Protein AF-A0A2S1JPL6-F1 (afdb_monomer_lite)

Foldseek 3Di:
DVCVVVVVVVVVVVVVVVVVVVVCCCQQCQQLVVLCVVCVVPDDDDSPDPSSNVSSVVVVVVVVVVVVVVVVVVVLVVLVVVLVVVVWDQDPVVRDTHDD

Sequence (100 aa):
MLIDEIGIGIFGAIFRFLGWILFEVIIEVLIKGLGYLICRPFKKVDIDGTFCIVLGLIAWVIILISVILVTDWASKNIDIDSCLDDGGLFNYQSSICEYE

pLDDT: mean 91.24, std 6.58, range [62.56, 98.12]

Secondary structure (DSSP, 8-state):
-HHHHHHHHHHHHHHHHHHHHHHHIIIIIIIIIHHHHHHTTTS---TTSHHHHHHHHHHHHHHHHHHHHHHHHHHHHHHHHHHHHTT-EEETTTTEEE--

Structure (mmCIF, N/CA/C/O backbone):
data_AF-A0A2S1JPL6-F1
#
_entry.id   AF-A0A2S1JPL6-F1
#
loop_
_atom_site.group_PDB
_atom_site.id
_atom_site.type_symbol
_atom_site.label_atom_id
_atom_site.label_alt_id
_atom_site.label_comp_id
_atom_site.label_asym_id
_atom_site.label_entity_id
_atom_site.label_seq_id
_atom_site.pdbx_PDB_ins_code
_atom_site.Cartn_x
_atom_site.Cartn_y
_atom_site.Cartn_z
_atom_site.occupancy
_atom_site.B_iso_or_equiv
_atom_site.auth_seq_id
_atom_site.auth_comp_id
_atom_site.auth_asym_id
_atom_site.auth_atom_id
_atom_site.pdbx_PDB_model_num
ATOM 1 N N . MET A 1 1 ? -39.349 5.298 -18.303 1.00 62.56 1 MET A N 1
ATOM 2 C CA . MET A 1 1 ? -39.780 6.263 -17.266 1.00 62.56 1 MET A CA 1
ATOM 3 C C . MET A 1 1 ? -39.904 5.620 -15.890 1.00 62.56 1 MET A C 1
ATOM 5 O O . MET A 1 1 ? -39.039 5.884 -15.078 1.00 62.56 1 MET A O 1
ATOM 9 N N . LEU A 1 2 ? -40.872 4.732 -15.616 1.00 66.75 2 LEU A N 1
ATOM 10 C CA . LEU A 1 2 ? -41.044 4.164 -14.259 1.00 66.75 2 LEU A CA 1
ATOM 11 C C . LEU A 1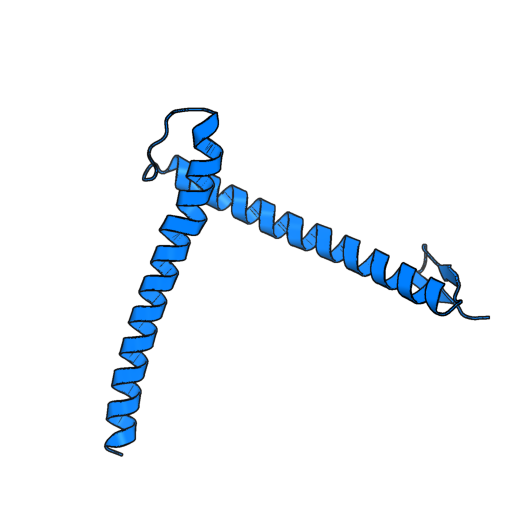 2 ? -39.934 3.161 -13.861 1.00 66.75 2 LEU A C 1
ATOM 13 O O . LEU A 1 2 ? -39.537 3.086 -12.704 1.00 66.75 2 LEU A O 1
ATOM 17 N N . ILE A 1 3 ? -39.386 2.428 -14.837 1.00 71.88 3 ILE A N 1
ATOM 18 C 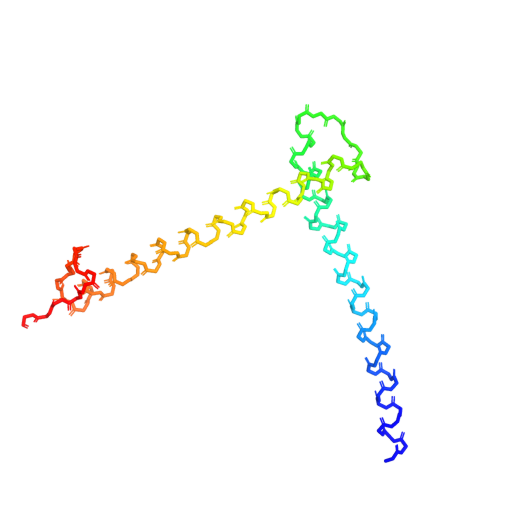CA . ILE A 1 3 ? -38.272 1.482 -14.635 1.00 71.88 3 ILE A CA 1
ATOM 19 C C . ILE A 1 3 ? -36.943 2.228 -14.416 1.00 71.88 3 ILE A C 1
ATOM 21 O O . ILE A 1 3 ? -36.131 1.794 -13.605 1.00 71.88 3 ILE A O 1
ATOM 25 N N . ASP A 1 4 ? -36.743 3.368 -15.083 1.00 73.50 4 ASP A N 1
ATOM 26 C CA . ASP A 1 4 ? -35.512 4.165 -14.968 1.00 73.50 4 ASP A CA 1
ATOM 27 C C . ASP A 1 4 ? -35.410 4.831 -13.587 1.00 73.50 4 ASP A C 1
ATOM 29 O O . ASP A 1 4 ? -34.349 4.844 -12.970 1.00 73.50 4 ASP A O 1
ATOM 33 N N . GLU A 1 5 ? -36.534 5.318 -13.060 1.00 74.81 5 GLU A N 1
ATOM 34 C CA . GLU A 1 5 ? -36.605 5.989 -11.759 1.00 74.81 5 GLU A CA 1
ATOM 35 C C . GLU A 1 5 ? -36.415 5.007 -10.586 1.00 74.81 5 GLU A C 1
ATOM 37 O O . GLU A 1 5 ? -35.669 5.285 -9.644 1.00 74.81 5 GLU A O 1
ATOM 42 N N . ILE A 1 6 ? -36.995 3.803 -10.687 1.00 76.81 6 ILE A N 1
ATOM 43 C CA . ILE A 1 6 ? -36.756 2.707 -9.732 1.00 76.81 6 ILE A CA 1
ATOM 44 C C . ILE A 1 6 ? -35.318 2.181 -9.855 1.00 76.81 6 ILE A C 1
ATOM 46 O O . ILE A 1 6 ? -34.664 1.917 -8.844 1.00 76.81 6 ILE A O 1
ATOM 50 N N . GLY A 1 7 ? -34.810 2.058 -11.085 1.00 78.75 7 GLY A N 1
ATOM 51 C CA . GLY A 1 7 ? -33.456 1.593 -11.369 1.00 78.75 7 GLY A CA 1
ATOM 52 C C . GLY A 1 7 ? -32.400 2.466 -10.701 1.00 78.75 7 GLY A C 1
ATOM 53 O O . GLY A 1 7 ? -31.558 1.945 -9.976 1.00 78.75 7 GLY A O 1
ATOM 54 N N . ILE A 1 8 ? -32.489 3.791 -10.855 1.00 83.25 8 ILE A N 1
ATOM 55 C CA . ILE A 1 8 ? -31.543 4.747 -10.256 1.00 83.25 8 ILE A CA 1
ATOM 56 C C . ILE A 1 8 ? -31.570 4.680 -8.720 1.00 83.25 8 ILE A C 1
ATOM 58 O O . ILE A 1 8 ? -30.511 4.677 -8.087 1.00 83.25 8 ILE A O 1
ATOM 62 N N . GLY A 1 9 ? -32.757 4.576 -8.112 1.00 85.12 9 GLY A N 1
ATOM 63 C CA . GLY A 1 9 ? -32.897 4.484 -6.656 1.00 85.12 9 GLY A CA 1
ATOM 64 C C . GLY A 1 9 ? -32.252 3.225 -6.066 1.00 85.12 9 GLY A C 1
ATOM 65 O O . GLY A 1 9 ? -31.486 3.308 -5.103 1.00 85.12 9 GLY A O 1
ATOM 66 N N . ILE A 1 10 ? -32.509 2.062 -6.673 1.00 90.69 10 ILE A N 1
ATOM 67 C CA . ILE A 1 10 ? -31.941 0.780 -6.226 1.00 90.69 10 ILE A CA 1
ATOM 68 C C . ILE A 1 10 ? -30.425 0.756 -6.443 1.00 90.69 10 ILE A C 1
ATOM 70 O O . ILE A 1 10 ? -29.680 0.355 -5.548 1.00 90.69 10 ILE A O 1
ATOM 74 N N . PHE A 1 11 ? -29.948 1.231 -7.595 1.00 90.69 11 PHE A N 1
ATOM 75 C CA . PHE A 1 11 ? -28.517 1.276 -7.896 1.00 90.69 11 PHE A CA 1
ATOM 76 C C . PHE A 1 11 ? -27.762 2.185 -6.918 1.00 90.69 11 PHE A C 1
ATOM 78 O O . PHE A 1 11 ? -26.701 1.813 -6.416 1.00 90.69 11 PHE A O 1
ATOM 85 N N . GLY A 1 12 ? -28.338 3.341 -6.572 1.00 91.19 12 GLY A N 1
ATOM 86 C CA . GLY A 1 12 ? -27.778 4.243 -5.566 1.00 91.19 12 GLY A CA 1
ATOM 87 C C . GLY A 1 12 ? -27.670 3.599 -4.180 1.00 91.19 12 GLY A C 1
ATOM 88 O O . GLY A 1 12 ? -26.648 3.745 -3.506 1.00 91.19 12 GLY A O 1
ATOM 89 N N . ALA A 1 13 ? -28.687 2.840 -3.764 1.00 92.62 13 ALA A N 1
ATOM 90 C CA . ALA A 1 13 ? -28.661 2.113 -2.496 1.00 92.62 13 ALA A CA 1
ATOM 91 C C . ALA A 1 13 ? -27.578 1.020 -2.475 1.00 92.62 13 ALA A C 1
ATOM 93 O O . ALA A 1 13 ? -26.823 0.929 -1.505 1.00 92.62 13 ALA A O 1
ATOM 94 N N . ILE A 1 14 ? -27.455 0.244 -3.559 1.00 95.00 14 ILE A N 1
ATOM 95 C CA . ILE A 1 14 ? -26.429 -0.800 -3.698 1.00 95.00 14 ILE A CA 1
ATOM 96 C C . ILE A 1 14 ? -25.030 -0.188 -3.628 1.00 95.00 14 ILE A C 1
ATOM 98 O O . ILE A 1 14 ? -24.200 -0.671 -2.863 1.00 95.00 14 ILE A O 1
ATOM 102 N N . PHE A 1 15 ? -24.761 0.894 -4.361 1.00 94.31 15 PHE A N 1
ATOM 103 C CA . PHE A 1 15 ? -23.448 1.541 -4.328 1.00 94.31 15 PHE A CA 1
ATOM 104 C C . PHE A 1 15 ? -23.102 2.128 -2.966 1.00 94.31 15 PHE A C 1
ATOM 106 O O . PHE A 1 15 ? -21.953 2.042 -2.542 1.00 94.31 15 PHE A O 1
ATOM 113 N N . ARG A 1 16 ? -24.078 2.699 -2.254 1.00 93.56 16 ARG A N 1
ATOM 114 C CA . ARG A 1 16 ? -23.855 3.204 -0.896 1.00 93.56 16 ARG A CA 1
ATOM 115 C C . ARG A 1 16 ? -23.512 2.074 0.070 1.00 93.56 16 ARG A C 1
ATOM 117 O O . ARG A 1 16 ? -22.610 2.228 0.887 1.00 93.56 16 ARG A O 1
ATOM 124 N N . PHE A 1 17 ? -24.209 0.948 -0.049 1.00 95.44 17 PHE A N 1
ATOM 125 C CA . PHE A 1 17 ? -23.932 -0.243 0.743 1.00 95.44 17 PHE A CA 1
ATOM 126 C C . PHE A 1 17 ? -22.557 -0.838 0.415 1.00 95.44 17 PHE A C 1
ATOM 128 O O . PHE A 1 17 ? -21.778 -1.108 1.325 1.00 95.44 17 PHE A O 1
ATOM 135 N N . LEU A 1 18 ? -22.217 -0.957 -0.873 1.00 95.62 18 LEU A N 1
ATOM 136 C CA . LEU A 1 18 ? -20.896 -1.411 -1.311 1.00 95.62 18 LEU A CA 1
ATOM 137 C C . LEU A 1 18 ? -19.793 -0.483 -0.807 1.00 95.62 18 LEU A C 1
ATOM 139 O O . LEU A 1 18 ? -18.797 -0.957 -0.280 1.00 95.62 18 LEU A O 1
ATOM 143 N N . GLY A 1 19 ? -19.969 0.830 -0.954 1.00 94.06 19 GLY A N 1
ATOM 144 C CA . GLY A 1 19 ? -19.003 1.821 -0.491 1.00 94.06 19 GLY A CA 1
ATOM 145 C C . GLY A 1 19 ? -18.787 1.750 1.017 1.00 94.06 19 GLY A C 1
ATOM 146 O O . GLY A 1 19 ? -17.651 1.838 1.470 1.00 94.06 19 GLY A O 1
ATOM 147 N N . TRP A 1 20 ? -19.856 1.530 1.785 1.00 95.56 20 TRP A N 1
ATOM 148 C CA . TRP A 1 20 ? -19.768 1.338 3.229 1.00 95.56 20 TRP A CA 1
ATOM 149 C C . TRP A 1 20 ? -18.992 0.067 3.597 1.00 95.56 20 TRP A C 1
ATOM 151 O O . TRP A 1 20 ? -18.030 0.163 4.355 1.00 95.56 20 TRP A O 1
ATOM 161 N N . ILE A 1 21 ? -19.321 -1.081 2.989 1.00 95.69 21 ILE A N 1
ATOM 162 C CA . ILE A 1 21 ? -18.583 -2.338 3.206 1.00 95.69 21 ILE A CA 1
ATOM 163 C C . ILE A 1 21 ? -17.117 -2.186 2.812 1.00 95.69 21 ILE A C 1
ATOM 165 O O . ILE A 1 21 ? -16.233 -2.584 3.561 1.00 95.69 21 ILE A O 1
ATOM 169 N N . LEU A 1 22 ? -16.843 -1.623 1.634 1.00 94.75 22 LEU A N 1
ATOM 170 C CA . LEU A 1 22 ? -15.477 -1.434 1.157 1.00 94.75 22 LEU A CA 1
ATOM 171 C C . LEU A 1 22 ? -14.694 -0.547 2.118 1.00 94.75 22 LEU A C 1
ATOM 173 O O . LEU A 1 22 ? -13.570 -0.885 2.470 1.00 94.75 22 LEU A O 1
ATOM 177 N N . PHE A 1 23 ? -15.288 0.554 2.575 1.00 94.69 23 PHE A N 1
ATOM 178 C CA . PHE A 1 23 ? -14.646 1.441 3.534 1.00 94.69 23 PHE A CA 1
ATOM 179 C C . PHE A 1 23 ? -14.346 0.724 4.854 1.00 94.69 23 PHE A C 1
ATOM 181 O O . PHE A 1 23 ? -13.228 0.811 5.354 1.00 94.69 23 PHE A O 1
ATOM 188 N N . GLU A 1 24 ? -15.303 -0.028 5.389 1.00 94.94 24 GLU A N 1
ATOM 189 C CA . GLU A 1 24 ? -15.126 -0.785 6.628 1.00 94.94 24 GLU A CA 1
ATOM 190 C C . GLU A 1 24 ? -14.040 -1.858 6.487 1.00 94.94 24 GLU A C 1
ATOM 192 O O . GLU A 1 24 ? -13.138 -1.937 7.315 1.00 94.94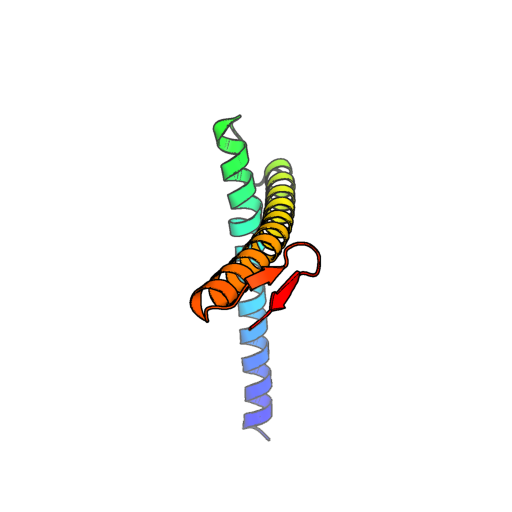 24 GLU A O 1
ATOM 197 N N . VAL A 1 25 ? -14.033 -2.612 5.385 1.00 95.56 25 VAL A N 1
ATOM 198 C CA . VAL A 1 25 ? -12.992 -3.611 5.098 1.00 95.56 25 VAL A CA 1
ATOM 199 C C . VAL A 1 25 ? -11.617 -2.956 4.950 1.00 95.56 25 VAL A C 1
ATOM 201 O O . VAL A 1 25 ? -10.633 -3.453 5.502 1.00 95.56 25 VAL A O 1
ATOM 204 N N . ILE A 1 26 ? -11.522 -1.832 4.237 1.00 94.62 26 ILE A N 1
ATOM 205 C CA . ILE A 1 26 ? -10.254 -1.118 4.052 1.00 94.62 26 ILE A CA 1
ATOM 206 C C . ILE A 1 26 ? -9.726 -0.613 5.400 1.00 94.62 26 ILE A C 1
ATOM 208 O O . ILE A 1 26 ? -8.557 -0.817 5.724 1.00 94.62 26 ILE A O 1
ATOM 212 N N . ILE A 1 27 ? -10.565 0.027 6.210 1.00 93.38 27 ILE A N 1
ATOM 213 C CA . ILE A 1 27 ? -10.115 0.627 7.466 1.00 93.38 27 ILE A CA 1
ATOM 214 C C . ILE A 1 27 ? -9.854 -0.438 8.538 1.00 93.38 27 ILE A C 1
ATOM 216 O O . ILE A 1 27 ? -8.767 -0.466 9.118 1.00 93.38 27 ILE A O 1
ATOM 220 N N . GLU A 1 28 ? -10.814 -1.322 8.799 1.00 93.62 28 GLU A N 1
ATOM 221 C CA . GLU A 1 28 ? -10.733 -2.297 9.892 1.00 93.62 28 GLU A CA 1
ATOM 222 C C . GLU A 1 28 ? -9.782 -3.449 9.561 1.00 93.62 28 GLU A C 1
ATOM 224 O O . GLU A 1 28 ? -8.918 -3.812 10.360 1.00 93.62 28 GLU A O 1
ATOM 229 N N . VAL A 1 29 ? -9.886 -4.021 8.361 1.00 93.00 29 VAL A N 1
ATOM 230 C CA . VAL A 1 29 ? -9.111 -5.220 8.019 1.00 93.00 29 VAL A CA 1
ATOM 231 C C . VAL A 1 29 ? -7.759 -4.845 7.423 1.00 93.00 29 VAL A C 1
ATOM 233 O O . VAL A 1 29 ? -6.729 -5.321 7.903 1.00 93.00 29 VAL A O 1
ATOM 236 N N . LEU A 1 30 ? -7.731 -3.985 6.400 1.00 94.81 30 LEU A N 1
ATOM 237 C CA . LEU A 1 30 ? -6.478 -3.695 5.694 1.00 94.81 30 LEU A CA 1
ATOM 238 C C . LEU A 1 30 ? -5.564 -2.757 6.477 1.00 94.81 30 LEU A C 1
ATOM 240 O O . LEU A 1 30 ? -4.361 -2.997 6.518 1.00 94.81 30 LEU A O 1
ATOM 244 N N . ILE A 1 31 ? -6.091 -1.691 7.082 1.00 95.75 31 ILE A N 1
ATOM 245 C CA . ILE A 1 31 ? -5.261 -0.714 7.797 1.00 95.75 31 ILE A CA 1
ATOM 246 C C . ILE A 1 31 ? -5.034 -1.166 9.241 1.00 95.75 31 ILE A C 1
ATOM 248 O O . ILE A 1 31 ? -3.897 -1.465 9.613 1.00 95.75 31 ILE A O 1
ATOM 252 N N . LYS A 1 32 ? -6.090 -1.259 10.060 1.00 94.44 32 LYS A N 1
ATOM 253 C CA . LYS A 1 32 ? -5.941 -1.642 11.474 1.00 94.44 32 LYS A CA 1
ATOM 254 C C . LYS A 1 32 ? -5.433 -3.071 11.629 1.00 94.44 32 LYS A C 1
ATOM 256 O O . LYS A 1 32 ? -4.527 -3.291 12.430 1.00 94.44 32 LYS A O 1
ATOM 261 N N . GLY A 1 33 ? -5.956 -4.026 10.857 1.00 94.88 33 GLY A N 1
ATOM 262 C CA . GLY A 1 33 ? -5.509 -5.419 10.901 1.00 94.88 33 GLY A CA 1
ATOM 263 C C . GLY A 1 33 ? -4.020 -5.577 10.581 1.00 94.88 33 GLY A C 1
ATOM 264 O O . GLY A 1 33 ? -3.299 -6.224 11.342 1.00 94.88 33 GLY A O 1
ATOM 265 N N . LEU A 1 34 ? -3.522 -4.925 9.523 1.00 95.81 34 LEU A N 1
ATOM 266 C CA . LEU A 1 34 ? -2.093 -4.939 9.184 1.00 95.81 34 LEU A CA 1
ATOM 267 C C . LEU A 1 34 ? -1.244 -4.270 10.270 1.00 95.81 34 LEU A C 1
ATOM 269 O O . LEU A 1 34 ? -0.237 -4.827 10.706 1.00 95.81 34 LEU A O 1
ATOM 273 N N . GLY A 1 35 ? -1.671 -3.102 10.751 1.00 94.81 35 GLY A N 1
ATOM 274 C CA . GLY A 1 35 ? -0.995 -2.414 11.845 1.00 94.81 35 GLY A CA 1
ATOM 275 C C . GLY A 1 35 ? -0.923 -3.262 13.112 1.00 94.81 35 GLY A C 1
ATOM 276 O O . GLY A 1 35 ? 0.137 -3.371 13.726 1.00 94.81 35 GLY A O 1
ATOM 277 N N . TYR A 1 36 ? -2.014 -3.937 13.468 1.00 95.69 36 TYR A N 1
ATOM 278 C CA . TYR A 1 36 ? -2.064 -4.868 14.588 1.00 95.69 36 TYR A CA 1
ATOM 279 C C . TYR A 1 36 ? -1.118 -6.056 14.387 1.00 95.69 36 TYR A C 1
ATOM 281 O O . TYR A 1 36 ? -0.370 -6.382 15.308 1.00 95.69 36 TYR A O 1
ATOM 289 N N . LEU A 1 37 ? -1.092 -6.669 13.197 1.00 95.38 37 LEU A N 1
ATOM 290 C CA . LEU A 1 37 ? -0.167 -7.763 12.874 1.00 95.38 37 LEU A CA 1
ATOM 291 C C . LEU A 1 37 ? 1.294 -7.347 13.053 1.00 95.38 37 LEU A C 1
ATOM 293 O O . LEU A 1 37 ? 2.079 -8.108 13.61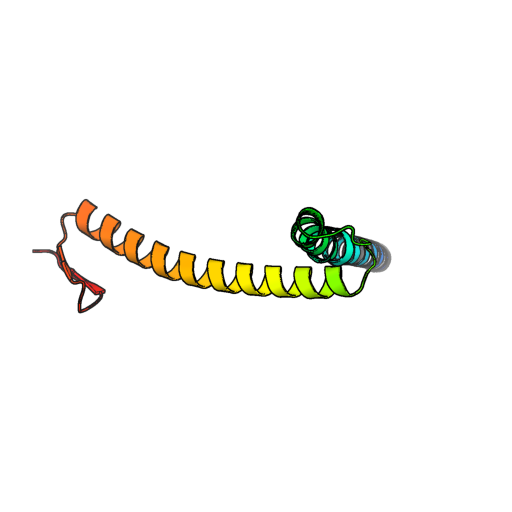4 1.00 95.38 37 LEU A O 1
ATOM 297 N N . ILE A 1 38 ? 1.639 -6.128 12.638 1.00 94.56 38 ILE A N 1
ATOM 298 C CA . ILE A 1 38 ? 2.985 -5.572 12.802 1.00 94.56 38 ILE A CA 1
ATOM 299 C C . ILE A 1 38 ? 3.289 -5.298 14.276 1.00 94.56 38 ILE A C 1
ATOM 301 O O . ILE A 1 38 ? 4.389 -5.582 14.738 1.00 94.56 38 ILE A O 1
ATOM 305 N N . CYS A 1 39 ? 2.337 -4.762 15.039 1.00 93.62 39 CYS A N 1
ATOM 306 C CA . CYS A 1 39 ? 2.574 -4.374 16.429 1.00 93.62 39 CYS A CA 1
ATOM 307 C C . CYS A 1 39 ? 2.594 -5.551 17.413 1.00 93.62 39 CYS A C 1
ATOM 309 O O . CYS A 1 39 ? 3.348 -5.527 18.390 1.00 93.62 39 CYS A O 1
ATOM 311 N N . ARG A 1 40 ? 1.737 -6.554 17.184 1.00 92.12 40 ARG A N 1
ATOM 312 C CA . ARG A 1 40 ? 1.491 -7.688 18.084 1.00 92.12 40 ARG A CA 1
ATOM 313 C C . ARG A 1 40 ? 2.751 -8.435 18.539 1.00 92.12 40 ARG A C 1
ATOM 315 O O . ARG A 1 40 ? 2.795 -8.776 19.721 1.00 92.12 40 ARG A O 1
ATOM 322 N N . PRO A 1 41 ? 3.763 -8.712 17.693 1.00 94.19 41 PRO A N 1
ATOM 323 C CA . PRO A 1 41 ? 4.964 -9.410 18.152 1.00 94.19 41 PRO A CA 1
ATOM 324 C C . PRO A 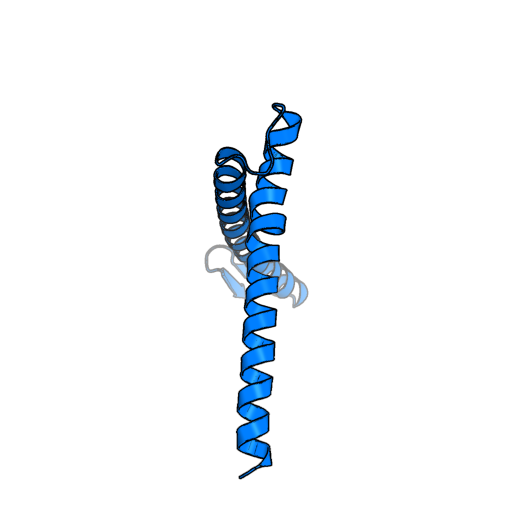1 41 ? 5.824 -8.590 19.124 1.00 94.19 41 PRO A C 1
ATOM 326 O O . PRO A 1 41 ? 6.582 -9.176 19.890 1.00 94.19 41 PRO A O 1
ATOM 329 N N . PHE A 1 42 ? 5.711 -7.258 19.134 1.00 92.25 42 PHE A N 1
ATOM 330 C CA . PHE A 1 42 ? 6.566 -6.396 19.958 1.00 92.25 42 PHE A CA 1
ATOM 331 C C . PHE A 1 42 ? 5.943 -6.033 21.305 1.00 92.25 42 PHE A C 1
ATOM 333 O O . PHE A 1 42 ? 6.659 -5.830 22.283 1.00 92.25 42 PHE A O 1
ATOM 340 N N . LYS A 1 43 ? 4.612 -5.916 21.370 1.00 87.81 43 LYS A N 1
ATOM 341 C CA . LYS A 1 43 ? 3.886 -5.620 22.611 1.00 87.81 43 LYS A CA 1
ATOM 342 C C . LYS A 1 43 ? 2.418 -6.029 22.496 1.00 87.81 43 LYS A C 1
ATOM 344 O O . LYS A 1 43 ? 1.880 -6.178 21.401 1.00 87.81 43 LYS A O 1
ATOM 349 N N . LYS A 1 44 ? 1.732 -6.132 23.637 1.00 89.06 44 LYS A N 1
ATOM 350 C CA . LYS A 1 44 ? 0.268 -6.241 23.657 1.00 89.06 44 LYS A CA 1
ATOM 351 C C . LYS A 1 44 ? -0.328 -4.902 23.218 1.00 89.06 44 LYS A C 1
ATOM 353 O O . LYS A 1 44 ? -0.040 -3.877 23.831 1.00 89.06 44 LYS A O 1
ATOM 358 N N . VAL A 1 45 ? -1.114 -4.908 22.146 1.00 89.06 45 VAL A N 1
ATOM 359 C CA . VAL A 1 45 ? -1.699 -3.695 21.555 1.00 89.06 45 VAL A CA 1
ATOM 360 C C . VAL A 1 45 ? -3.188 -3.918 21.388 1.00 89.06 45 VAL A C 1
ATOM 362 O O . VAL A 1 45 ? -3.616 -5.043 21.130 1.00 89.06 45 VAL A O 1
ATOM 365 N N . ASP A 1 46 ? -3.957 -2.855 21.563 1.00 89.62 46 ASP A N 1
ATOM 366 C CA . ASP A 1 46 ? -5.367 -2.835 21.210 1.00 89.62 46 ASP A CA 1
ATOM 367 C C . ASP A 1 46 ? -5.520 -2.577 19.705 1.00 89.62 46 ASP A C 1
ATOM 369 O O . ASP A 1 46 ? -4.817 -1.725 19.153 1.00 89.62 46 ASP A O 1
ATOM 373 N N . ILE A 1 47 ? -6.410 -3.313 19.039 1.00 87.69 47 ILE A N 1
ATOM 374 C CA . ILE A 1 47 ? -6.645 -3.180 17.595 1.00 87.69 47 ILE A CA 1
ATOM 375 C C . ILE A 1 47 ? -7.251 -1.815 17.250 1.00 87.69 47 ILE A C 1
ATOM 377 O O . ILE A 1 47 ? -6.919 -1.243 16.213 1.00 87.69 47 ILE A O 1
ATOM 381 N N . ASP A 1 48 ? -8.030 -1.248 18.173 1.00 89.31 48 ASP A N 1
ATOM 382 C CA . ASP A 1 48 ? -8.624 0.084 18.047 1.00 89.31 48 ASP A CA 1
ATOM 383 C C . ASP A 1 48 ? -7.687 1.214 18.490 1.00 89.31 48 ASP A C 1
ATOM 385 O O . ASP A 1 48 ? -8.018 2.398 18.397 1.00 89.31 48 ASP A O 1
ATOM 389 N N . GLY A 1 49 ? -6.476 0.876 18.939 1.00 89.06 49 GLY A N 1
ATOM 390 C CA . GLY A 1 49 ? -5.474 1.864 19.300 1.00 89.06 49 GLY A CA 1
ATOM 391 C C . GLY A 1 49 ? -5.006 2.673 18.087 1.00 89.06 49 GLY A C 1
ATOM 392 O O . GLY A 1 49 ? -4.642 2.115 17.050 1.00 89.06 49 GLY A O 1
ATOM 393 N N . THR A 1 50 ? -4.875 3.994 18.248 1.00 90.94 50 THR A N 1
ATOM 394 C CA . THR A 1 50 ? -4.347 4.911 17.216 1.00 90.94 50 THR A CA 1
ATOM 395 C C . THR A 1 50 ? -2.998 4.454 16.649 1.00 90.94 50 THR A C 1
ATOM 397 O O . THR A 1 50 ? -2.698 4.667 15.478 1.00 90.94 50 THR A O 1
ATOM 400 N N . PHE A 1 51 ? -2.189 3.777 17.468 1.00 90.56 51 PHE A N 1
ATOM 401 C CA . PHE A 1 51 ? -0.894 3.230 17.068 1.00 90.56 51 PHE A CA 1
ATOM 402 C C . PHE A 1 51 ? -1.006 2.168 15.958 1.00 90.56 51 PHE A C 1
ATOM 404 O O . PHE A 1 51 ? -0.188 2.171 15.040 1.00 90.56 51 PHE A O 1
ATOM 411 N N . CYS A 1 52 ? -2.031 1.306 16.000 1.00 92.88 52 CYS A N 1
ATOM 412 C CA . CYS A 1 52 ? -2.288 0.307 14.959 1.00 92.88 52 CYS A CA 1
ATOM 413 C C . CYS A 1 52 ? -2.670 0.984 13.641 1.00 92.88 52 CYS A C 1
ATOM 415 O O . CYS A 1 52 ? -2.128 0.632 12.600 1.00 92.88 52 CYS A O 1
ATOM 417 N N . ILE A 1 53 ? -3.521 2.013 13.680 1.00 94.19 53 ILE A N 1
ATOM 418 C CA . ILE A 1 53 ? -3.901 2.768 12.476 1.00 94.19 53 ILE A CA 1
ATOM 419 C C . ILE A 1 53 ? -2.665 3.407 11.831 1.00 94.19 53 ILE A C 1
ATOM 421 O O . ILE A 1 53 ? -2.433 3.237 10.636 1.00 94.19 53 ILE A O 1
ATOM 425 N N . VAL A 1 54 ? -1.843 4.106 12.621 1.00 94.94 54 VAL A N 1
ATOM 426 C CA . VAL A 1 54 ? -0.646 4.798 12.116 1.00 94.94 54 VAL A CA 1
ATOM 427 C C . VAL A 1 54 ? 0.340 3.816 11.486 1.00 94.94 54 VAL A C 1
ATOM 429 O O . VAL A 1 54 ? 0.820 4.060 10.380 1.00 94.94 54 VAL A O 1
ATOM 432 N N . LEU A 1 55 ? 0.624 2.690 12.143 1.00 95.81 55 LEU A N 1
ATOM 433 C CA . LEU A 1 55 ? 1.549 1.699 11.592 1.00 95.81 55 LEU A CA 1
ATOM 434 C C . LEU A 1 55 ? 0.978 0.944 10.396 1.00 95.81 55 LEU A C 1
ATOM 436 O O . LEU A 1 55 ? 1.730 0.639 9.476 1.00 95.81 55 LEU A O 1
ATOM 440 N N . GLY A 1 56 ? -0.332 0.702 10.366 1.00 95.81 56 GLY A N 1
ATOM 441 C CA . GLY A 1 56 ? -1.013 0.172 9.190 1.00 95.81 56 GLY A CA 1
ATOM 442 C C . GLY A 1 56 ? -0.849 1.089 7.979 1.00 95.81 56 GLY A C 1
ATOM 443 O O . GLY A 1 56 ? -0.460 0.631 6.908 1.00 95.81 56 GLY A O 1
ATOM 444 N N . LEU A 1 57 ? -1.063 2.397 8.154 1.00 96.56 57 LEU A N 1
ATOM 445 C CA . LEU A 1 57 ? -0.868 3.387 7.089 1.00 96.56 57 LEU A CA 1
ATOM 446 C C . LEU A 1 57 ? 0.589 3.447 6.615 1.00 96.56 57 LEU A C 1
ATOM 448 O O . LEU A 1 57 ? 0.842 3.429 5.413 1.00 96.56 57 LEU A O 1
ATOM 452 N N . ILE A 1 58 ? 1.552 3.472 7.543 1.00 97.50 58 ILE A N 1
ATOM 453 C CA . ILE A 1 58 ? 2.984 3.457 7.206 1.00 97.50 58 ILE A CA 1
ATOM 454 C C . ILE A 1 58 ? 3.341 2.186 6.427 1.00 97.50 58 ILE A C 1
ATOM 456 O O . ILE A 1 58 ? 4.044 2.261 5.421 1.00 97.50 58 ILE A O 1
ATOM 460 N N . ALA A 1 59 ? 2.832 1.029 6.850 1.00 96.94 59 ALA A N 1
ATOM 461 C CA . ALA A 1 59 ? 3.065 -0.231 6.160 1.00 96.94 59 ALA A CA 1
ATOM 462 C C . ALA A 1 59 ? 2.529 -0.204 4.724 1.00 96.94 59 ALA A C 1
ATOM 464 O O . ALA A 1 59 ? 3.237 -0.615 3.810 1.00 96.94 59 ALA A O 1
ATOM 465 N N . TRP A 1 60 ? 1.335 0.349 4.498 1.00 97.38 60 TRP A N 1
ATOM 466 C CA . TRP A 1 60 ? 0.788 0.512 3.149 1.00 97.38 60 TRP A CA 1
ATOM 467 C C . TRP A 1 60 ? 1.608 1.463 2.277 1.00 97.38 60 TRP A C 1
ATOM 469 O O . TRP A 1 60 ? 1.825 1.166 1.106 1.00 97.38 60 TRP A O 1
ATOM 479 N N . VAL A 1 61 ? 2.123 2.563 2.833 1.00 97.88 61 VAL A N 1
ATOM 480 C CA . VAL A 1 61 ? 3.043 3.455 2.107 1.00 97.88 61 VAL A CA 1
ATOM 481 C C . VAL A 1 61 ? 4.313 2.707 1.694 1.00 97.88 61 VAL A C 1
ATOM 483 O O . VAL A 1 61 ? 4.745 2.820 0.548 1.00 97.88 61 VAL A O 1
ATOM 486 N N . ILE A 1 62 ? 4.883 1.898 2.591 1.00 97.88 62 ILE A N 1
ATOM 487 C CA . ILE A 1 62 ? 6.064 1.077 2.291 1.00 97.88 62 ILE A CA 1
ATOM 488 C C . ILE A 1 62 ? 5.748 0.043 1.206 1.00 97.88 62 ILE A C 1
ATOM 490 O O . ILE A 1 62 ? 6.546 -0.117 0.287 1.00 97.88 62 ILE A O 1
ATOM 494 N N . ILE A 1 63 ? 4.593 -0.625 1.279 1.00 97.25 63 ILE A N 1
ATOM 495 C CA . ILE A 1 63 ? 4.141 -1.583 0.260 1.00 97.25 63 ILE A CA 1
ATOM 496 C C . ILE A 1 63 ? 3.976 -0.892 -1.099 1.00 97.25 63 ILE A C 1
ATOM 498 O O . ILE A 1 63 ? 4.403 -1.429 -2.112 1.00 97.25 63 ILE A O 1
ATOM 502 N N . LEU A 1 64 ? 3.396 0.309 -1.151 1.00 97.69 64 LEU A N 1
ATOM 503 C CA . LEU A 1 64 ? 3.245 1.044 -2.410 1.00 97.69 64 LEU A CA 1
ATOM 504 C C . LEU A 1 64 ? 4.602 1.404 -3.023 1.00 97.69 64 LEU A C 1
ATOM 506 O O . LEU A 1 64 ? 4.814 1.193 -4.215 1.00 97.69 64 LEU A O 1
ATOM 510 N N . ILE A 1 65 ? 5.535 1.901 -2.208 1.00 98.12 65 ILE A N 1
ATOM 511 C CA . ILE A 1 65 ? 6.897 2.202 -2.660 1.00 98.12 65 ILE A CA 1
ATOM 512 C C . ILE A 1 65 ? 7.592 0.925 -3.139 1.00 98.12 65 ILE A C 1
ATOM 514 O O . ILE A 1 65 ? 8.212 0.931 -4.201 1.00 98.12 65 ILE A O 1
ATOM 518 N N . SER A 1 66 ? 7.478 -0.177 -2.391 1.00 97.69 66 SER A N 1
ATOM 519 C CA . SER A 1 66 ? 8.120 -1.435 -2.765 1.00 97.69 66 SER A CA 1
ATOM 520 C C . SER A 1 66 ? 7.558 -1.989 -4.068 1.00 97.69 66 SER A C 1
ATOM 522 O O . SER A 1 66 ? 8.342 -2.417 -4.907 1.00 97.69 66 SER A O 1
ATOM 524 N N . VAL A 1 67 ? 6.242 -1.911 -4.290 1.00 97.62 67 VAL A N 1
ATOM 525 C CA . VAL A 1 67 ? 5.616 -2.315 -5.554 1.00 97.62 67 VAL A CA 1
ATOM 526 C C . VAL A 1 67 ? 6.188 -1.511 -6.717 1.00 97.62 67 VAL A C 1
ATOM 528 O O . VAL A 1 67 ? 6.628 -2.122 -7.683 1.00 97.62 67 VAL A O 1
ATOM 531 N N . ILE A 1 68 ? 6.265 -0.180 -6.610 1.00 97.31 68 ILE A N 1
ATOM 532 C CA . ILE A 1 68 ? 6.812 0.677 -7.679 1.00 97.31 68 ILE A CA 1
ATOM 533 C C . ILE A 1 68 ? 8.252 0.272 -8.019 1.00 97.31 68 ILE A C 1
ATOM 535 O O . ILE A 1 68 ? 8.576 0.050 -9.187 1.00 97.31 68 ILE A O 1
ATOM 539 N N . LEU A 1 69 ? 9.104 0.128 -6.999 1.00 96.88 69 LEU A N 1
ATOM 540 C CA . LEU A 1 69 ? 10.508 -0.242 -7.184 1.00 96.88 69 LEU A CA 1
ATOM 541 C C . LEU A 1 69 ? 10.663 -1.646 -7.781 1.00 96.88 69 LEU A C 1
ATOM 543 O O . LEU A 1 69 ? 11.467 -1.843 -8.689 1.00 96.88 69 LEU A O 1
ATOM 547 N N . VAL A 1 70 ? 9.883 -2.616 -7.296 1.00 96.94 70 VAL A N 1
ATOM 548 C CA . VAL A 1 70 ? 9.906 -3.992 -7.804 1.00 96.94 70 VAL A CA 1
ATOM 549 C C . VAL A 1 70 ? 9.413 -4.044 -9.243 1.00 96.94 70 VAL A C 1
ATOM 551 O O . VAL A 1 70 ? 10.007 -4.764 -10.035 1.00 96.94 70 VAL A O 1
ATOM 554 N N . THR A 1 71 ? 8.382 -3.281 -9.612 1.00 95.38 71 THR A N 1
ATOM 555 C CA . THR A 1 71 ? 7.894 -3.249 -10.997 1.00 95.38 71 THR A CA 1
ATOM 556 C C . THR A 1 71 ? 8.889 -2.611 -11.960 1.00 95.38 71 THR A C 1
ATOM 558 O O . THR A 1 71 ? 9.080 -3.165 -13.035 1.00 95.38 71 THR A O 1
ATOM 561 N N . ASP A 1 72 ? 9.563 -1.519 -11.575 1.00 92.38 72 ASP A N 1
ATOM 562 C CA . ASP A 1 72 ? 10.608 -0.887 -12.404 1.00 92.38 72 ASP A CA 1
ATOM 563 C C . ASP A 1 72 ? 11.818 -1.811 -12.585 1.00 92.38 72 ASP A C 1
ATOM 565 O O . ASP A 1 72 ? 12.383 -1.929 -13.672 1.00 92.38 72 ASP A O 1
ATOM 569 N N . TRP A 1 73 ? 12.205 -2.508 -11.517 1.00 92.56 73 TRP A N 1
ATOM 570 C CA . TRP A 1 73 ? 13.245 -3.522 -11.605 1.00 92.56 73 TRP A CA 1
ATOM 571 C C . TRP A 1 73 ? 12.798 -4.699 -12.483 1.00 92.56 73 TRP A C 1
ATOM 573 O O . TRP A 1 73 ? 13.539 -5.116 -13.370 1.00 92.56 73 TRP A O 1
ATOM 583 N N . ALA A 1 74 ? 11.589 -5.224 -12.283 1.00 93.69 74 ALA A N 1
ATOM 584 C CA . ALA A 1 74 ? 11.083 -6.378 -13.019 1.00 93.69 74 ALA A CA 1
ATOM 585 C C . ALA A 1 74 ? 10.946 -6.095 -14.519 1.00 93.69 74 ALA A C 1
ATOM 587 O O . ALA A 1 74 ? 11.385 -6.918 -15.316 1.00 93.69 74 ALA A O 1
ATOM 588 N N . SER A 1 75 ? 10.408 -4.935 -14.914 1.00 91.31 75 SER A N 1
ATOM 589 C CA . SER A 1 75 ? 10.250 -4.585 -16.331 1.00 91.31 75 SER A CA 1
ATOM 590 C C . SER A 1 75 ? 11.590 -4.540 -17.061 1.00 91.31 75 SER A C 1
ATOM 592 O O . SER A 1 75 ? 11.712 -5.114 -18.135 1.00 91.31 75 SER A O 1
ATOM 594 N N . LYS A 1 76 ? 12.629 -3.968 -16.439 1.00 89.31 76 LYS A N 1
ATOM 595 C CA . LYS A 1 76 ? 13.980 -3.932 -17.023 1.00 89.31 76 LYS A CA 1
ATOM 596 C C . LYS A 1 76 ? 14.550 -5.327 -17.257 1.00 89.31 76 LYS A C 1
ATOM 598 O O . LYS A 1 76 ? 15.179 -5.563 -18.280 1.00 89.31 76 LYS A O 1
ATOM 603 N N . ASN A 1 77 ? 14.343 -6.246 -16.314 1.00 90.31 77 ASN A N 1
ATOM 604 C CA . ASN A 1 77 ? 14.824 -7.619 -16.466 1.00 90.31 77 ASN A CA 1
ATOM 605 C C . ASN A 1 77 ? 14.045 -8.381 -17.543 1.00 90.31 77 ASN A C 1
ATOM 607 O O . ASN A 1 77 ? 14.652 -9.158 -18.267 1.00 90.31 77 ASN A O 1
ATOM 611 N N . ILE A 1 78 ? 12.739 -8.131 -17.678 1.00 92.06 78 ILE A N 1
ATOM 612 C CA . ILE A 1 78 ? 11.919 -8.722 -18.744 1.00 92.06 78 ILE A CA 1
ATOM 613 C C . ILE A 1 78 ? 12.390 -8.239 -20.122 1.00 92.06 78 ILE A C 1
ATOM 615 O O . ILE A 1 78 ? 12.517 -9.052 -21.030 1.00 92.06 78 ILE A O 1
ATOM 619 N N . ASP A 1 79 ? 12.702 -6.948 -20.273 1.00 90.88 79 ASP A N 1
ATOM 620 C CA . ASP A 1 79 ? 13.207 -6.403 -21.541 1.00 90.88 79 ASP A CA 1
ATOM 621 C C . ASP A 1 79 ? 14.572 -7.007 -21.924 1.00 90.88 79 ASP A C 1
ATOM 623 O O . ASP A 1 79 ? 14.826 -7.285 -23.097 1.00 90.88 79 ASP A O 1
ATOM 627 N N . ILE A 1 80 ? 15.444 -7.244 -20.935 1.00 91.69 80 ILE A N 1
ATOM 628 C CA . ILE A 1 80 ? 16.736 -7.916 -21.139 1.00 91.69 80 ILE A CA 1
ATOM 629 C C . ILE A 1 80 ? 16.523 -9.366 -21.584 1.00 91.69 80 ILE A C 1
ATOM 631 O O . ILE A 1 80 ? 17.111 -9.784 -22.578 1.00 91.69 80 ILE A O 1
ATOM 635 N N . ASP A 1 81 ? 15.696 -10.116 -20.856 1.00 92.56 81 ASP A N 1
ATOM 636 C CA . ASP A 1 81 ? 15.416 -11.533 -21.120 1.00 92.56 81 ASP A CA 1
ATOM 637 C C . ASP A 1 81 ? 14.818 -11.719 -22.521 1.00 92.56 81 ASP A C 1
ATOM 639 O O . ASP A 1 81 ? 15.352 -12.471 -23.330 1.00 92.56 81 ASP A O 1
ATOM 643 N N . SER A 1 82 ? 13.807 -10.912 -22.863 1.00 93.06 82 SER A N 1
ATOM 644 C CA . SER A 1 82 ? 13.182 -10.919 -24.189 1.00 93.06 82 SER A CA 1
ATOM 645 C C . SER A 1 82 ? 14.184 -10.629 -25.308 1.00 93.06 82 SER A C 1
ATOM 647 O O . SER A 1 82 ? 14.147 -11.284 -26.343 1.00 93.06 82 SER A O 1
ATOM 649 N N . CYS A 1 83 ? 15.085 -9.660 -25.116 1.00 92.50 83 CYS A N 1
ATOM 650 C CA . CYS A 1 83 ? 16.098 -9.327 -26.116 1.00 92.50 83 CYS A CA 1
ATOM 651 C C . CYS A 1 83 ? 17.078 -10.484 -26.358 1.00 92.50 83 CYS A C 1
ATOM 653 O O . CYS A 1 83 ? 17.431 -10.772 -27.501 1.00 92.50 83 CYS A O 1
ATOM 655 N N . LEU A 1 84 ? 17.526 -11.137 -25.282 1.00 91.62 84 LEU A N 1
ATOM 656 C CA . LEU A 1 84 ? 18.484 -12.239 -25.363 1.00 91.62 84 LEU A CA 1
ATOM 657 C C . LEU A 1 84 ? 17.852 -13.503 -25.964 1.00 91.62 84 LEU A C 1
ATOM 659 O O . LEU A 1 84 ? 18.513 -14.193 -26.741 1.00 91.62 84 LEU A O 1
ATOM 663 N N . ASP A 1 85 ? 16.583 -13.779 -25.657 1.00 93.12 85 ASP A N 1
ATOM 664 C CA . ASP A 1 85 ? 15.834 -14.913 -26.212 1.00 93.12 85 ASP A CA 1
ATOM 665 C C . ASP A 1 85 ? 15.560 -14.765 -27.718 1.00 93.12 85 ASP A C 1
ATOM 667 O O . ASP A 1 85 ? 15.626 -15.750 -28.458 1.00 93.12 85 ASP A O 1
ATOM 671 N N . ASP A 1 86 ? 15.337 -13.537 -28.199 1.00 92.12 86 ASP A N 1
ATOM 672 C CA . ASP A 1 86 ? 15.192 -13.231 -29.630 1.00 92.12 86 ASP A CA 1
ATOM 673 C C . ASP A 1 86 ? 16.537 -13.271 -30.394 1.00 92.12 86 ASP A C 1
ATOM 675 O O . ASP A 1 86 ? 16.580 -13.091 -31.614 1.00 92.12 86 ASP A O 1
ATOM 679 N N . GLY A 1 87 ? 17.649 -13.534 -29.694 1.00 91.12 87 GLY A N 1
ATOM 680 C CA . GLY A 1 87 ? 18.999 -13.591 -30.258 1.00 91.12 87 GLY A CA 1
ATOM 681 C C . GLY A 1 87 ? 19.661 -12.224 -30.451 1.00 91.12 87 GLY A C 1
ATOM 682 O O . GLY A 1 87 ? 20.674 -12.136 -31.146 1.00 91.12 87 GLY A O 1
ATOM 683 N N . GLY A 1 88 ? 19.102 -11.166 -29.857 1.00 90.19 88 GLY A N 1
ATOM 684 C CA . GLY A 1 88 ? 19.683 -9.828 -29.838 1.00 90.19 88 GLY A CA 1
ATOM 685 C C . GLY A 1 88 ? 20.764 -9.650 -28.763 1.00 90.19 88 GLY A C 1
ATOM 686 O O . GLY A 1 88 ? 20.974 -10.482 -27.879 1.00 90.19 88 GLY A O 1
ATOM 687 N N . LEU A 1 89 ? 21.462 -8.520 -28.826 1.00 90.44 89 LEU A N 1
ATOM 688 C CA . LEU A 1 89 ? 22.464 -8.074 -27.861 1.00 90.44 89 LEU A CA 1
ATOM 689 C C . LEU A 1 89 ? 21.911 -6.869 -27.095 1.00 90.44 89 LEU A C 1
ATOM 691 O O . LEU A 1 89 ? 21.746 -5.780 -27.646 1.00 90.44 89 LEU A O 1
ATOM 695 N N . PHE A 1 90 ? 21.618 -7.051 -25.806 1.00 89.62 90 PHE A N 1
ATOM 696 C CA . PHE A 1 90 ? 21.092 -5.965 -24.981 1.00 89.62 90 PHE A CA 1
ATOM 697 C C . PHE A 1 90 ? 22.201 -4.998 -24.545 1.00 89.62 90 PHE A C 1
ATOM 699 O O . PHE A 1 90 ? 23.147 -5.373 -23.844 1.00 89.62 90 PHE A O 1
ATOM 706 N N . ASN A 1 91 ? 22.060 -3.723 -24.904 1.00 90.25 91 ASN A N 1
ATOM 707 C CA . ASN A 1 91 ? 22.968 -2.661 -24.493 1.00 90.25 91 ASN A CA 1
ATOM 708 C C . ASN A 1 91 ? 22.489 -2.016 -23.182 1.00 90.25 91 ASN A C 1
ATOM 710 O O . ASN A 1 91 ? 21.590 -1.177 -23.166 1.00 90.25 91 ASN A O 1
ATOM 714 N N . TYR A 1 92 ? 23.130 -2.367 -22.064 1.00 87.19 92 TYR A N 1
ATOM 715 C CA . TYR A 1 92 ? 22.777 -1.882 -20.720 1.00 87.19 92 TYR A CA 1
ATOM 716 C C . TYR A 1 92 ? 22.927 -0.367 -20.527 1.00 87.19 92 TYR A C 1
ATOM 718 O O . TYR A 1 92 ? 22.336 0.196 -19.607 1.00 87.19 92 TYR A O 1
ATOM 726 N N . 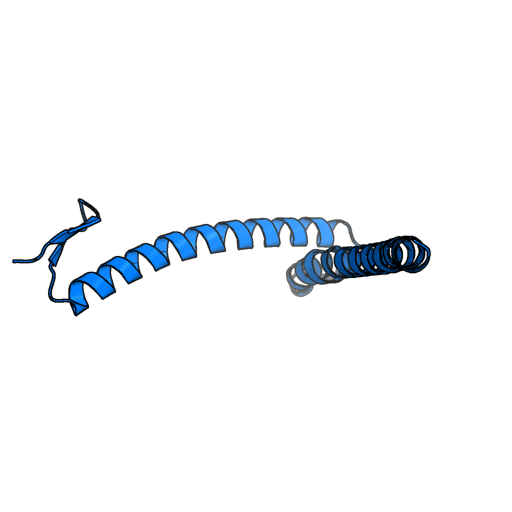GLN A 1 93 ? 23.728 0.299 -21.361 1.00 87.81 93 GLN A N 1
ATOM 727 C CA . GLN A 1 93 ? 24.002 1.725 -21.218 1.00 87.81 93 GLN A CA 1
ATOM 728 C C . GLN A 1 93 ? 22.971 2.584 -21.953 1.00 87.81 93 GLN A C 1
ATOM 730 O O . GLN A 1 93 ? 22.597 3.645 -21.456 1.00 87.81 93 GLN A O 1
ATOM 735 N N . SER A 1 94 ? 22.490 2.119 -23.108 1.00 87.94 94 SER A N 1
ATOM 736 C CA . SER A 1 94 ? 21.421 2.773 -23.870 1.00 87.94 94 SER A CA 1
ATOM 737 C C . SER A 1 94 ? 20.028 2.202 -23.580 1.00 87.94 94 SER A C 1
ATOM 739 O O . SER A 1 94 ? 19.045 2.856 -23.912 1.00 87.94 94 SER A O 1
ATOM 741 N N . SER A 1 95 ? 19.933 1.041 -22.917 1.00 86.69 95 SER A N 1
ATOM 742 C CA . SER A 1 95 ? 18.689 0.277 -22.714 1.00 86.69 95 SER A CA 1
ATOM 743 C C . SER A 1 95 ? 17.987 -0.075 -24.033 1.00 86.69 95 SER A C 1
ATOM 745 O O . SER A 1 95 ? 16.768 0.028 -24.144 1.00 86.69 95 SER A O 1
ATOM 747 N N . ILE A 1 96 ? 18.770 -0.443 -25.053 1.00 88.25 96 ILE A N 1
ATOM 748 C CA . ILE A 1 96 ? 18.287 -0.797 -26.396 1.00 88.25 96 ILE A CA 1
ATOM 749 C C . ILE A 1 96 ? 18.740 -2.222 -26.727 1.00 88.25 96 ILE A C 1
ATOM 751 O O . ILE A 1 96 ? 19.865 -2.607 -26.408 1.00 88.25 96 ILE A O 1
ATOM 755 N N . CYS A 1 97 ? 17.864 -2.989 -27.375 1.00 89.38 97 CYS A N 1
ATOM 756 C CA . CYS A 1 97 ? 18.204 -4.281 -27.961 1.00 89.38 97 CYS A CA 1
ATOM 757 C C . CYS A 1 97 ? 18.748 -4.088 -29.384 1.00 89.38 97 CYS A C 1
ATOM 759 O O . CYS A 1 97 ? 18.075 -3.483 -30.223 1.00 89.38 97 CYS A O 1
ATOM 761 N N . GLU A 1 98 ? 19.958 -4.575 -29.647 1.00 91.31 98 GLU A N 1
ATOM 762 C CA . GLU A 1 98 ? 20.621 -4.508 -30.952 1.00 91.31 98 GLU A CA 1
ATOM 763 C C . GLU A 1 98 ? 20.559 -5.887 -31.635 1.00 91.31 98 GLU A C 1
ATOM 765 O O . GLU A 1 98 ? 20.847 -6.902 -31.007 1.00 91.31 98 GLU A O 1
ATOM 770 N N . TYR A 1 99 ? 20.183 -5.932 -32.915 1.00 85.12 99 TYR A N 1
ATOM 771 C CA . TYR A 1 99 ? 20.179 -7.152 -33.732 1.00 85.12 99 TYR A CA 1
ATOM 772 C C . TYR A 1 99 ? 21.245 -7.010 -34.826 1.00 85.12 99 TYR A C 1
ATOM 774 O O . TYR A 1 99 ? 21.274 -5.973 -35.495 1.00 85.12 99 TYR A O 1
ATOM 782 N N . GLU A 1 100 ? 22.115 -8.014 -34.984 1.00 73.12 100 GLU A N 1
ATOM 783 C CA . GLU A 1 100 ? 23.049 -8.107 -36.125 1.00 73.12 100 GLU A CA 1
ATOM 784 C C . GLU A 1 100 ? 22.351 -8.568 -37.413 1.00 73.12 100 GLU A C 1
ATOM 786 O O . GLU A 1 100 ? 21.478 -9.465 -37.343 1.00 73.12 100 GLU A O 1
#

Radius of gyration: 23.98 Å; chains: 1; bounding box: 65×21×60 Å